Protein AF-A0AAV8ACI8-F1 (afdb_monomer_lite)

pLDDT: mean 72.43, std 15.95, range [38.59, 92.12]

Sequence (115 aa):
MKVNKLSFIKIILLLCSLLLLQTFVNCEEGCQSTGECIRCTEEEKDQEYCKETNYKQQYKCTDLGEPKTIYKSCTNKTQDIMSFLAFVIPMALISALSFYFIKKKNKDHQNVHKI

InterPro domains:
  IPR008657 Jumping translocation breakpoint [PF05439] (30-110)

Radius of gyration: 25.43 Å; chains: 1; bounding box: 65×24×73 Å

Secondary structure (DSSP, 8-state):
----HHHHHHHHHHHHHHHHHTT-----TTEEE-S--EEPPGGGTTSHHHHTTSEEEEEEEEETTEEEEEEEE-------HHHHHHHHHHHHHHHHHHHHHHHHHHHHHHHHTT-

Structure (mmCIF, N/CA/C/O backbone):
data_AF-A0AAV8ACI8-F1
#
_entry.id   AF-A0AAV8ACI8-F1
#
loop_
_atom_site.group_PDB
_atom_site.id
_atom_site.type_symbol
_atom_site.label_atom_id
_atom_site.label_alt_id
_atom_site.label_comp_id
_atom_site.label_asym_id
_atom_site.label_entity_id
_atom_site.label_seq_id
_atom_site.pdbx_PDB_ins_code
_atom_site.Cartn_x
_atom_site.Cartn_y
_atom_site.Cartn_z
_atom_site.occupancy
_atom_site.B_iso_or_equiv
_atom_site.auth_seq_id
_atom_site.auth_comp_id
_atom_site.auth_asym_id
_atom_site.auth_atom_id
_atom_site.pdbx_PDB_model_num
ATOM 1 N N . MET A 1 1 ? -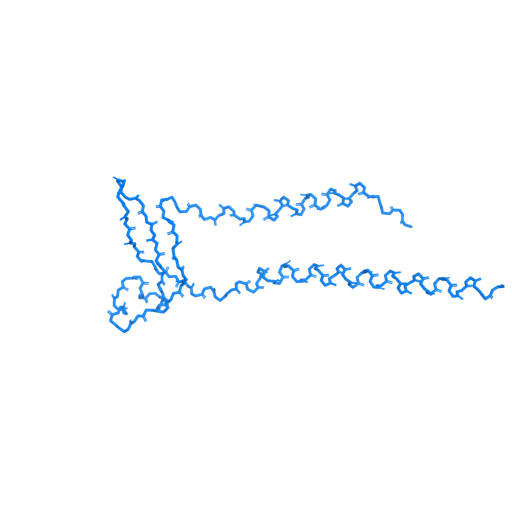19.230 1.241 42.063 1.00 41.97 1 MET A N 1
ATOM 2 C CA . MET A 1 1 ? -18.186 0.574 41.250 1.00 41.97 1 MET A CA 1
ATOM 3 C C . MET A 1 1 ? -16.981 1.504 41.130 1.00 41.97 1 MET A C 1
ATOM 5 O O . MET A 1 1 ? -17.024 2.452 40.357 1.00 41.97 1 MET A O 1
ATOM 9 N N . LYS A 1 2 ? -15.945 1.305 41.958 1.00 43.03 2 LYS A N 1
ATOM 10 C CA . LYS A 1 2 ? -14.669 2.036 41.867 1.00 43.03 2 LYS A CA 1
ATOM 11 C C . LYS A 1 2 ? -13.858 1.406 40.736 1.00 43.03 2 LYS A C 1
ATOM 13 O O . LYS A 1 2 ? -13.175 0.412 40.940 1.00 43.03 2 LYS A O 1
ATOM 18 N N . VAL A 1 3 ? -13.989 1.947 39.529 1.00 47.34 3 VAL A N 1
ATOM 19 C CA . VAL A 1 3 ? -13.075 1.611 38.435 1.00 47.34 3 VAL A CA 1
ATOM 20 C C . VAL A 1 3 ? -11.729 2.231 38.805 1.00 47.34 3 VAL A C 1
ATOM 22 O O . VAL A 1 3 ? -11.582 3.453 38.808 1.00 47.34 3 VAL A O 1
ATOM 25 N N . ASN A 1 4 ? -10.777 1.398 39.230 1.00 49.88 4 ASN A N 1
ATOM 26 C CA . ASN A 1 4 ? -9.442 1.843 39.616 1.00 49.88 4 ASN A CA 1
ATOM 27 C C . ASN A 1 4 ? -8.783 2.531 38.413 1.00 49.88 4 ASN A C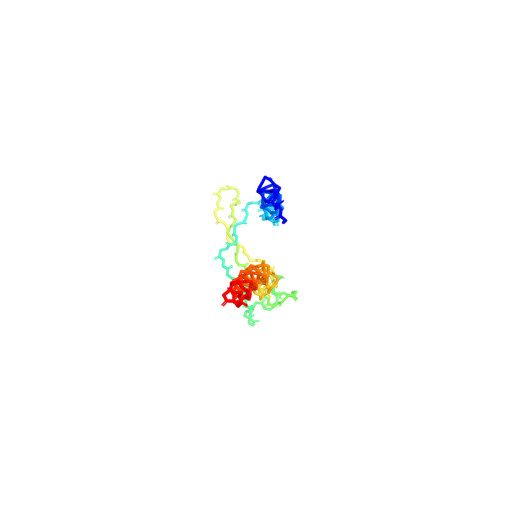 1
ATOM 29 O O . ASN A 1 4 ? -8.394 1.868 37.454 1.00 49.88 4 ASN A O 1
ATOM 33 N N . LYS A 1 5 ? -8.639 3.863 38.476 1.00 54.38 5 LYS A N 1
ATOM 34 C CA . LYS A 1 5 ? -7.999 4.706 37.444 1.00 54.38 5 LYS A CA 1
ATOM 35 C C . LYS A 1 5 ? -6.631 4.167 37.002 1.00 54.38 5 LYS A C 1
ATOM 37 O O . LYS A 1 5 ? -6.260 4.294 35.841 1.00 54.38 5 LYS A O 1
ATOM 42 N N . LEU A 1 6 ? -5.927 3.496 37.915 1.00 48.56 6 LEU A N 1
ATOM 43 C CA . LEU A 1 6 ? -4.628 2.869 37.680 1.00 48.56 6 LEU A CA 1
ATOM 44 C C . LEU A 1 6 ? -4.680 1.689 36.690 1.00 48.56 6 LEU A C 1
ATOM 46 O O . LEU A 1 6 ? -3.703 1.418 36.002 1.00 48.56 6 LEU A O 1
ATOM 50 N N . SER A 1 7 ? -5.818 0.995 36.599 1.00 58.62 7 SER A N 1
ATOM 51 C CA . SER A 1 7 ? -6.019 -0.118 35.664 1.00 58.62 7 SER A CA 1
ATOM 52 C C . SER A 1 7 ? -6.323 0.386 34.250 1.00 58.62 7 SER A C 1
ATOM 54 O O . SER A 1 7 ? -5.795 -0.157 33.285 1.00 58.62 7 SER A O 1
ATOM 56 N N . PHE A 1 8 ? -7.071 1.485 34.125 1.00 59.69 8 PHE A N 1
ATOM 57 C CA . PHE A 1 8 ? -7.396 2.089 32.828 1.00 59.69 8 PHE A CA 1
ATOM 58 C C . PHE A 1 8 ? -6.165 2.655 32.114 1.00 59.69 8 PHE A C 1
ATOM 60 O O . PHE A 1 8 ? -5.995 2.435 30.919 1.00 59.69 8 PHE A O 1
ATOM 67 N N . ILE A 1 9 ? -5.269 3.320 32.851 1.00 71.06 9 ILE A N 1
ATOM 68 C CA . ILE A 1 9 ? -4.019 3.862 32.293 1.00 71.06 9 ILE A CA 1
ATOM 69 C C . ILE A 1 9 ? -3.133 2.735 31.746 1.00 71.06 9 ILE A C 1
ATOM 71 O O . ILE A 1 9 ? -2.579 2.863 30.657 1.00 71.06 9 ILE A O 1
ATOM 75 N N . LYS A 1 10 ? -3.050 1.601 32.456 1.00 73.19 10 LYS A N 1
ATOM 76 C CA . LYS A 1 10 ? -2.299 0.427 31.993 1.00 73.19 10 LYS A CA 1
ATOM 77 C C . LYS A 1 10 ? -2.890 -0.167 30.718 1.00 73.19 10 LYS A C 1
ATOM 79 O O . LYS A 1 10 ? -2.130 -0.490 29.820 1.00 73.19 10 LYS A O 1
ATOM 84 N N . ILE A 1 11 ? -4.217 -0.259 30.616 1.00 73.75 11 ILE A N 1
ATOM 85 C CA . ILE A 1 11 ? -4.901 -0.773 29.418 1.00 73.75 11 ILE A CA 1
ATOM 86 C C . ILE A 1 11 ? -4.664 0.148 28.214 1.00 73.75 11 ILE A C 1
ATOM 88 O O . ILE A 1 11 ? -4.369 -0.339 27.128 1.00 73.75 11 ILE A O 1
ATOM 92 N N . ILE A 1 12 ? -4.718 1.470 28.408 1.00 74.00 12 ILE A N 1
ATOM 93 C CA . ILE A 1 12 ? -4.444 2.452 27.348 1.00 74.00 12 ILE A CA 1
ATOM 94 C C . ILE A 1 12 ? -2.986 2.356 26.880 1.00 74.00 12 ILE A C 1
ATOM 96 O O . ILE A 1 12 ? -2.738 2.337 25.679 1.00 74.00 12 ILE A O 1
ATOM 100 N N . LEU A 1 13 ? -2.026 2.232 27.801 1.00 69.12 13 LEU A N 1
ATOM 101 C CA . LEU A 1 13 ? -0.608 2.051 27.463 1.00 69.12 13 LEU A CA 1
ATOM 102 C C . LEU A 1 13 ? -0.345 0.727 26.726 1.00 69.12 13 LEU A C 1
ATOM 104 O O . LEU A 1 13 ? 0.480 0.692 25.814 1.00 69.12 13 LEU A O 1
ATOM 108 N N . LEU A 1 14 ? -1.069 -0.340 27.074 1.00 70.31 14 LEU A N 1
ATOM 109 C CA . LEU A 1 14 ? -0.976 -1.647 26.413 1.00 70.31 14 LEU A CA 1
ATOM 110 C C . LEU A 1 14 ? -1.575 -1.613 24.999 1.00 70.31 14 LEU A C 1
ATOM 112 O O . LEU A 1 14 ? -0.986 -2.136 24.061 1.00 70.31 14 LEU A O 1
ATOM 116 N N . LEU A 1 15 ? -2.706 -0.927 24.818 1.00 66.69 15 LEU A N 1
ATOM 117 C CA . LEU A 1 15 ? -3.311 -0.708 23.500 1.00 66.69 15 LEU A CA 1
ATOM 118 C C . LEU A 1 15 ? -2.439 0.192 22.615 1.00 66.69 15 LEU A C 1
ATOM 120 O O . LEU A 1 15 ? -2.290 -0.078 21.427 1.00 66.69 15 LEU A O 1
ATOM 124 N N . CYS A 1 16 ? -1.819 1.223 23.195 1.00 62.53 16 CYS A N 1
ATOM 125 C CA . CYS A 1 16 ? -0.928 2.133 22.477 1.00 62.53 16 CYS A CA 1
ATOM 126 C C . CYS A 1 16 ? 0.351 1.421 22.008 1.00 62.53 16 CYS A C 1
ATOM 128 O O . CYS A 1 16 ? 0.788 1.604 20.877 1.00 62.53 16 CYS A O 1
ATOM 130 N N . SER A 1 17 ? 0.916 0.542 22.840 1.00 59.91 17 SER A N 1
ATOM 131 C CA . SER A 1 17 ? 2.083 -0.265 22.461 1.00 59.91 17 SER A CA 1
ATOM 132 C C . SER A 1 17 ? 1.760 -1.342 21.417 1.00 59.91 17 SER A C 1
ATOM 134 O O . SER A 1 17 ? 2.584 -1.577 20.537 1.00 59.91 17 SER A O 1
ATOM 136 N N . LEU A 1 18 ? 0.556 -1.933 21.430 1.00 60.12 18 LEU A N 1
ATOM 137 C CA . LEU A 1 18 ? 0.109 -2.824 20.349 1.00 60.12 18 LEU A CA 1
ATOM 138 C C . LEU A 1 18 ? -0.112 -2.090 19.016 1.00 60.12 18 LEU A C 1
ATOM 140 O O . LEU A 1 18 ? 0.240 -2.627 17.968 1.00 60.12 18 LEU A O 1
ATOM 144 N N . LEU A 1 19 ? -0.662 -0.871 19.046 1.00 59.19 19 LEU A N 1
ATOM 145 C CA . LEU A 1 19 ? -0.864 -0.043 17.848 1.00 59.19 19 LEU A CA 1
ATOM 146 C C . LEU A 1 19 ? 0.466 0.387 17.211 1.00 59.19 19 LEU A C 1
ATOM 148 O O . LEU A 1 19 ? 0.585 0.395 15.989 1.00 59.19 19 LEU A O 1
ATOM 152 N N . LEU A 1 20 ? 1.482 0.682 18.027 1.00 55.66 20 LEU A N 1
ATOM 153 C CA . LEU A 1 20 ? 2.823 1.043 17.552 1.00 55.66 20 LEU A CA 1
ATOM 154 C C . LEU A 1 20 ? 3.587 -0.134 16.925 1.00 55.66 20 LEU A C 1
ATOM 156 O O . LEU A 1 20 ? 4.506 0.092 16.144 1.00 55.66 20 LEU A O 1
ATOM 160 N N . LEU A 1 21 ? 3.228 -1.385 17.236 1.00 51.66 21 LEU A N 1
ATOM 161 C CA . LEU A 1 21 ? 3.915 -2.557 16.681 1.00 51.66 21 LEU A CA 1
ATOM 162 C C . LEU A 1 21 ? 3.550 -2.816 15.208 1.00 51.66 21 LEU A C 1
ATOM 164 O O . LEU A 1 21 ? 4.343 -3.393 14.468 1.00 51.66 21 LEU A O 1
ATOM 168 N N . GLN A 1 22 ? 2.365 -2.384 14.766 1.00 52.69 22 GLN A N 1
ATOM 169 C CA . GLN A 1 22 ? 1.849 -2.670 13.421 1.00 52.69 22 GLN A CA 1
ATOM 170 C C . GLN A 1 22 ? 2.421 -1.745 12.334 1.00 52.69 22 GLN A C 1
ATOM 172 O O . GLN A 1 22 ? 2.290 -2.044 11.150 1.00 52.69 22 GLN A O 1
ATOM 177 N N . THR A 1 23 ? 3.085 -0.647 12.708 1.00 49.88 23 THR A N 1
ATOM 178 C CA . THR A 1 23 ? 3.617 0.342 11.755 1.00 49.88 23 THR A CA 1
ATOM 179 C C . THR A 1 23 ? 5.031 0.047 11.244 1.00 49.88 23 THR A C 1
ATOM 181 O O . THR A 1 23 ? 5.522 0.797 10.408 1.00 49.88 23 THR A O 1
ATOM 184 N N . PHE A 1 24 ? 5.699 -1.019 11.705 1.00 41.28 24 PHE A N 1
ATOM 185 C CA . PHE A 1 24 ? 7.116 -1.273 11.382 1.00 41.28 24 PHE A CA 1
ATOM 186 C C . PHE A 1 24 ? 7.384 -2.358 10.331 1.00 41.28 24 PHE A C 1
ATOM 188 O O . PHE A 1 24 ? 8.540 -2.592 9.989 1.00 41.28 24 PHE A O 1
ATOM 195 N N . VAL A 1 25 ? 6.362 -3.002 9.764 1.00 46.16 25 VAL A N 1
ATOM 196 C CA . VAL A 1 25 ? 6.579 -4.014 8.717 1.00 46.16 25 VAL A CA 1
ATOM 197 C C . VAL A 1 25 ? 6.355 -3.390 7.347 1.00 46.16 25 VAL A C 1
ATOM 199 O O . VAL A 1 25 ? 5.264 -3.486 6.800 1.00 46.16 25 VAL A O 1
ATOM 202 N N . ASN A 1 26 ? 7.376 -2.685 6.854 1.00 45.12 26 ASN A N 1
ATOM 203 C CA . ASN A 1 26 ? 7.781 -2.601 5.440 1.00 45.12 26 ASN A CA 1
ATOM 204 C C . ASN A 1 26 ? 9.078 -1.777 5.352 1.00 45.12 26 ASN A C 1
ATOM 206 O O . ASN A 1 26 ? 9.119 -0.698 4.766 1.00 45.12 26 ASN A O 1
ATOM 210 N N . CYS A 1 27 ? 10.148 -2.278 5.972 1.00 38.59 27 CYS A N 1
ATOM 211 C CA . CYS A 1 27 ? 11.498 -1.850 5.621 1.00 38.59 27 CYS A CA 1
ATOM 212 C C . CYS A 1 27 ? 11.920 -2.619 4.364 1.00 38.59 27 CYS A C 1
ATOM 214 O O . CYS A 1 27 ? 12.596 -3.638 4.457 1.00 38.59 27 CYS A O 1
ATOM 216 N N . GLU A 1 28 ? 11.485 -2.156 3.191 1.00 49.50 28 GLU A N 1
ATOM 217 C CA . GLU A 1 28 ? 12.223 -2.448 1.961 1.00 49.50 28 GLU A CA 1
ATOM 218 C C . GLU A 1 28 ? 13.441 -1.520 1.958 1.00 49.50 28 GLU A C 1
ATOM 220 O O . GLU A 1 28 ? 13.334 -0.305 1.781 1.00 49.50 28 GLU A O 1
ATOM 225 N N . GLU A 1 29 ? 14.597 -2.097 2.268 1.00 52.56 29 GLU A N 1
ATOM 226 C CA . GLU A 1 29 ? 15.882 -1.413 2.312 1.00 52.56 29 GLU A CA 1
ATOM 227 C C . GLU A 1 29 ? 16.141 -0.678 0.981 1.00 52.56 29 GLU A C 1
ATOM 229 O O . GLU A 1 29 ? 16.264 -1.285 -0.079 1.00 52.56 29 GLU A O 1
ATOM 234 N N . GLY A 1 30 ? 16.197 0.658 1.035 1.00 61.25 30 GLY A N 1
ATOM 235 C CA . GLY A 1 30 ? 16.770 1.500 -0.023 1.00 61.25 30 GLY A CA 1
ATOM 236 C C . GLY A 1 30 ? 15.816 2.135 -1.042 1.00 61.25 30 GLY A C 1
ATOM 237 O O . GLY A 1 30 ? 16.286 2.938 -1.847 1.00 61.25 30 GLY A O 1
ATOM 238 N N . CYS A 1 31 ? 14.508 1.854 -1.010 1.00 72.19 31 CYS A N 1
ATOM 239 C CA . CYS A 1 31 ? 13.545 2.399 -1.976 1.00 72.19 31 CYS A CA 1
ATOM 240 C C . CYS A 1 31 ? 12.346 3.066 -1.292 1.00 72.19 31 CYS A C 1
ATOM 242 O O . CYS A 1 31 ? 11.544 2.409 -0.635 1.00 72.19 31 CYS A O 1
ATOM 244 N N . GLN A 1 32 ? 12.171 4.373 -1.496 1.00 81.25 32 GLN A N 1
ATOM 245 C CA . GLN A 1 32 ? 11.013 5.115 -1.002 1.00 81.25 32 GLN A CA 1
ATOM 246 C C . GLN A 1 32 ? 9.944 5.223 -2.091 1.00 81.25 32 GLN A C 1
ATOM 248 O O . GLN A 1 32 ? 10.225 5.672 -3.202 1.00 81.25 32 GLN A O 1
ATOM 253 N N . SER A 1 33 ? 8.702 4.854 -1.776 1.00 81.19 33 SER A N 1
ATOM 254 C CA . SER A 1 33 ? 7.572 5.127 -2.670 1.00 81.19 33 SER A CA 1
ATOM 255 C C . SER A 1 33 ? 7.335 6.636 -2.785 1.00 81.19 33 SER A C 1
ATOM 257 O O . SER A 1 33 ? 7.313 7.344 -1.777 1.00 81.19 33 SER A O 1
ATOM 259 N N . THR A 1 34 ? 7.156 7.135 -4.009 1.00 81.06 34 THR A N 1
ATOM 260 C CA . THR A 1 34 ? 6.993 8.573 -4.286 1.00 81.06 34 THR A CA 1
ATOM 261 C C . THR A 1 34 ? 5.675 8.938 -4.951 1.00 81.06 34 THR A C 1
ATOM 263 O O . THR A 1 34 ? 5.561 10.025 -5.513 1.00 81.06 34 THR A O 1
ATOM 266 N N . GLY A 1 35 ? 4.674 8.061 -4.893 1.00 76.75 35 GLY A N 1
ATOM 267 C CA . GLY A 1 35 ? 3.368 8.335 -5.484 1.00 76.75 35 GLY A CA 1
ATOM 268 C C . GLY A 1 35 ? 2.306 7.306 -5.129 1.00 76.75 35 GLY A C 1
ATOM 269 O O . GLY A 1 35 ? 2.564 6.330 -4.423 1.00 76.75 35 GLY A O 1
ATOM 270 N N . GLU A 1 36 ? 1.100 7.540 -5.632 1.00 82.12 36 GLU A N 1
ATOM 271 C CA . GLU A 1 36 ? -0.021 6.612 -5.507 1.00 82.12 36 GLU A CA 1
ATOM 272 C C . GLU A 1 36 ? 0.107 5.440 -6.489 1.00 82.12 36 GLU A C 1
ATOM 274 O O . GLU A 1 36 ? 0.845 5.492 -7.475 1.00 82.12 36 GLU A O 1
ATOM 279 N N . CYS A 1 37 ? -0.617 4.362 -6.196 1.00 87.19 37 CYS A N 1
ATOM 280 C CA . CYS A 1 37 ? -0.737 3.217 -7.085 1.00 87.19 37 CYS A CA 1
ATOM 281 C C . CYS A 1 37 ? -1.684 3.580 -8.240 1.00 87.19 37 CYS A C 1
ATOM 283 O O . CYS A 1 37 ? -2.900 3.647 -8.056 1.00 87.19 37 CYS A O 1
ATOM 285 N N . ILE A 1 38 ? -1.128 3.854 -9.420 1.00 89.62 38 ILE A N 1
ATOM 286 C CA . ILE A 1 38 ? -1.874 4.318 -10.596 1.00 89.62 38 ILE A CA 1
ATOM 287 C C . ILE A 1 38 ? -2.064 3.194 -11.607 1.00 89.62 38 ILE A C 1
ATOM 289 O O . ILE A 1 38 ? -1.281 2.250 -11.668 1.00 89.62 38 ILE A O 1
ATOM 293 N N . ARG A 1 39 ? -3.116 3.288 -12.422 1.00 91.00 39 ARG A N 1
ATOM 294 C CA . ARG A 1 39 ? -3.365 2.314 -13.488 1.00 91.00 39 ARG A CA 1
ATOM 295 C C . ARG A 1 39 ? -2.312 2.458 -14.588 1.00 91.00 39 ARG A C 1
ATOM 297 O O . ARG A 1 39 ? -1.949 3.574 -14.953 1.00 91.00 39 ARG A O 1
ATOM 304 N N . CYS A 1 40 ? -1.857 1.334 -15.121 1.00 91.06 40 CYS A N 1
ATOM 305 C CA . CYS A 1 40 ? -0.966 1.310 -16.274 1.00 91.06 40 CYS A CA 1
ATOM 306 C C . CYS A 1 40 ? -1.660 1.834 -17.536 1.00 91.06 40 CYS A C 1
ATOM 308 O O . CYS A 1 40 ? -2.868 1.638 -17.708 1.00 91.06 40 CYS A O 1
ATOM 310 N N . THR A 1 41 ? -0.905 2.490 -18.420 1.00 92.12 41 THR A N 1
ATOM 311 C CA . THR A 1 41 ? -1.407 2.874 -19.747 1.00 92.12 41 THR A CA 1
ATOM 312 C C . THR A 1 41 ? -1.458 1.659 -20.681 1.00 92.12 41 THR A C 1
ATOM 314 O O . THR A 1 41 ? -0.889 0.609 -20.386 1.00 92.12 41 THR A O 1
ATOM 317 N N . GLU A 1 42 ? -2.147 1.777 -21.822 1.00 91.19 42 GLU A N 1
ATOM 318 C CA . GLU A 1 42 ? -2.219 0.692 -22.819 1.00 91.19 42 GLU A CA 1
ATOM 319 C C . GLU A 1 42 ? -0.832 0.303 -23.357 1.00 91.19 42 GLU A C 1
ATOM 321 O O . GLU A 1 42 ? -0.569 -0.874 -23.577 1.00 91.19 42 GLU A O 1
ATOM 326 N N . GLU A 1 43 ? 0.077 1.272 -23.478 1.00 90.56 43 GLU A N 1
ATOM 327 C CA . GLU A 1 43 ? 1.465 1.064 -23.919 1.00 90.56 43 GLU A CA 1
ATOM 328 C C . GLU A 1 43 ? 2.318 0.318 -22.878 1.00 90.56 43 GLU A C 1
ATOM 330 O O . GLU A 1 43 ? 3.351 -0.263 -23.202 1.00 90.56 43 GLU A O 1
ATOM 335 N N . GLU A 1 44 ? 1.890 0.320 -21.614 1.00 88.50 44 GLU A N 1
ATOM 336 C CA . GLU A 1 44 ? 2.620 -0.270 -20.493 1.00 88.50 44 GLU A CA 1
ATOM 337 C C . GLU A 1 44 ? 2.071 -1.633 -20.069 1.00 88.50 44 GLU A C 1
ATOM 339 O O . GLU A 1 44 ? 2.647 -2.270 -19.191 1.00 88.50 44 GLU A O 1
ATOM 344 N N . LYS A 1 45 ? 0.984 -2.118 -20.681 1.00 85.81 45 LYS A N 1
ATOM 345 C CA . LYS A 1 45 ? 0.376 -3.412 -20.324 1.00 85.81 45 LYS A CA 1
ATOM 346 C C . LYS A 1 45 ? 1.346 -4.587 -20.414 1.00 85.81 45 LYS A C 1
ATOM 348 O O . LYS A 1 45 ? 1.267 -5.505 -19.600 1.00 85.81 45 LYS A O 1
ATOM 353 N N . ASP A 1 46 ? 2.278 -4.535 -21.360 1.00 90.69 46 ASP A N 1
ATOM 354 C CA . ASP A 1 46 ? 3.274 -5.588 -21.567 1.00 90.69 46 ASP A CA 1
ATOM 355 C C . ASP A 1 46 ? 4.494 -5.469 -20.640 1.00 90.69 46 ASP A C 1
ATOM 357 O O . ASP A 1 46 ? 5.377 -6.332 -20.656 1.00 90.69 46 ASP A O 1
ATOM 361 N N . GLN A 1 47 ? 4.554 -4.425 -19.810 1.00 89.25 47 GLN A N 1
ATOM 362 C CA . GLN A 1 47 ? 5.639 -4.209 -18.861 1.00 89.25 47 GLN A CA 1
ATOM 363 C C . GLN A 1 47 ? 5.470 -5.098 -17.629 1.00 89.25 47 GLN A C 1
ATOM 365 O O . GLN A 1 47 ? 4.364 -5.307 -17.131 1.00 89.25 47 GLN A O 1
ATOM 370 N N . GLU A 1 48 ? 6.582 -5.610 -17.100 1.00 87.75 48 GLU A N 1
ATOM 371 C CA . GLU A 1 48 ? 6.584 -6.567 -15.984 1.00 87.75 48 GLU A CA 1
ATOM 372 C C . GLU A 1 48 ? 5.847 -6.033 -14.745 1.00 87.75 48 GLU A C 1
ATOM 374 O O . GLU A 1 48 ? 5.058 -6.749 -14.135 1.00 87.75 48 GLU A O 1
ATOM 379 N N . TYR A 1 49 ? 5.998 -4.740 -14.447 1.00 86.31 49 TYR A N 1
ATOM 380 C CA . TYR A 1 49 ? 5.322 -4.070 -13.334 1.00 86.31 49 TYR A CA 1
ATOM 381 C C . TYR A 1 49 ? 3.808 -3.865 -13.535 1.00 86.31 49 TYR A C 1
ATOM 383 O O . TYR A 1 49 ? 3.140 -3.431 -12.604 1.00 86.31 49 TYR A O 1
ATOM 391 N N . CYS A 1 50 ? 3.259 -4.155 -14.717 1.00 88.56 50 CYS A N 1
ATOM 392 C CA . CYS A 1 50 ? 1.836 -4.006 -15.036 1.00 88.56 50 CYS A CA 1
ATOM 393 C C . CYS A 1 50 ? 1.117 -5.332 -15.299 1.00 88.56 50 CYS A C 1
ATOM 395 O O . CYS A 1 50 ? -0.109 -5.375 -15.189 1.00 88.56 50 CYS A O 1
ATOM 397 N N . LYS A 1 51 ? 1.844 -6.409 -15.618 1.00 87.06 51 LYS A N 1
ATOM 398 C CA . LYS A 1 51 ? 1.256 -7.699 -16.023 1.00 87.06 51 LYS A CA 1
ATOM 399 C C . LYS A 1 51 ? 0.347 -8.325 -14.972 1.00 87.06 51 LYS A C 1
ATOM 401 O O . LYS A 1 51 ? -0.661 -8.929 -15.324 1.00 87.06 51 LYS A O 1
ATOM 406 N N . GLU A 1 52 ? 0.703 -8.203 -13.697 1.00 82.44 52 GLU A N 1
ATOM 407 C CA . GLU A 1 52 ? -0.015 -8.894 -12.623 1.00 82.44 52 GLU A CA 1
ATOM 408 C C . GLU A 1 52 ? -1.301 -8.176 -12.212 1.00 82.44 52 GLU A C 1
ATOM 410 O O . GLU A 1 52 ? -2.356 -8.799 -12.105 1.00 82.44 52 GLU A O 1
ATOM 415 N N . THR A 1 53 ? -1.232 -6.865 -11.975 1.00 84.75 53 THR A N 1
ATOM 416 C CA . THR A 1 53 ? -2.343 -6.112 -11.373 1.00 84.75 53 THR A CA 1
ATOM 417 C C . THR A 1 53 ? -2.944 -5.059 -12.299 1.00 84.75 53 THR A C 1
ATOM 419 O O . THR A 1 53 ? -4.028 -4.566 -12.005 1.0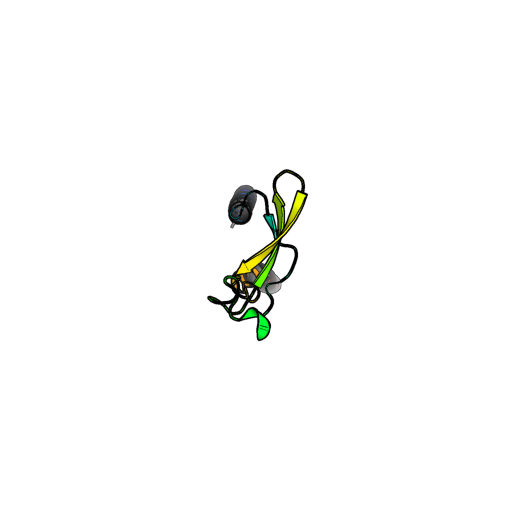0 84.75 53 THR A O 1
ATOM 422 N N . ASN A 1 54 ? -2.301 -4.717 -13.423 1.00 88.44 54 ASN A N 1
ATOM 423 C CA . ASN A 1 54 ? -2.574 -3.515 -14.230 1.00 88.44 54 ASN A CA 1
ATOM 424 C C . ASN A 1 54 ? -2.391 -2.183 -13.474 1.00 88.44 54 ASN A C 1
ATOM 426 O O . ASN A 1 54 ? -2.872 -1.140 -13.932 1.00 88.44 54 ASN A O 1
ATOM 430 N N . TYR A 1 55 ? -1.693 -2.196 -12.337 1.00 88.69 55 TYR A N 1
ATOM 431 C CA . TYR A 1 55 ? -1.366 -0.998 -11.572 1.00 88.69 55 TYR A CA 1
ATOM 432 C C . TYR A 1 55 ? 0.122 -0.947 -11.236 1.00 88.69 55 TYR A C 1
ATOM 434 O O . TYR A 1 55 ? 0.741 -1.955 -10.903 1.00 88.69 55 TYR A O 1
ATOM 442 N N . LYS A 1 56 ? 0.674 0.264 -11.268 1.00 90.50 56 LYS A N 1
ATOM 443 C CA . LYS A 1 56 ? 2.081 0.549 -11.005 1.00 90.50 56 LYS A CA 1
ATOM 444 C C . LYS A 1 56 ? 2.236 1.643 -9.956 1.00 90.50 56 LYS A C 1
ATOM 446 O O . LYS A 1 56 ? 1.430 2.571 -9.874 1.00 90.50 56 LYS A O 1
ATOM 451 N N . GLN A 1 57 ? 3.316 1.563 -9.190 1.00 89.94 57 GLN A N 1
ATOM 452 C CA . GLN A 1 57 ? 3.721 2.593 -8.242 1.00 89.94 57 GLN A CA 1
ATOM 453 C C . GLN A 1 57 ? 5.184 2.960 -8.467 1.00 89.94 57 GLN A C 1
ATOM 455 O O . GLN A 1 57 ? 6.023 2.105 -8.760 1.00 89.94 57 GLN A O 1
ATOM 460 N N . GLN A 1 58 ? 5.474 4.254 -8.359 1.00 89.69 58 GLN A N 1
ATOM 461 C CA . GLN A 1 58 ? 6.813 4.796 -8.541 1.00 89.69 58 GLN A CA 1
ATOM 462 C C . GLN A 1 58 ? 7.595 4.745 -7.228 1.00 89.69 58 GLN A C 1
ATOM 464 O O . GLN A 1 58 ? 7.113 5.205 -6.191 1.00 89.69 58 GLN A O 1
ATOM 469 N N . TYR A 1 59 ? 8.827 4.253 -7.302 1.00 87.69 59 TYR A N 1
ATOM 470 C CA . TYR A 1 59 ? 9.783 4.225 -6.204 1.00 87.69 59 TYR A CA 1
ATOM 471 C C . TYR A 1 59 ? 11.039 4.997 -6.595 1.00 87.69 59 TYR A C 1
ATOM 473 O O . TYR A 1 59 ? 11.550 4.857 -7.708 1.00 87.69 59 TYR A O 1
ATOM 481 N N . LYS A 1 60 ? 11.557 5.795 -5.663 1.00 87.69 60 LYS A N 1
ATOM 482 C CA . LYS A 1 60 ? 12.894 6.376 -5.741 1.00 87.69 60 LYS A CA 1
ATOM 483 C C . LYS A 1 60 ? 13.822 5.561 -4.864 1.00 87.69 60 LYS A C 1
ATOM 485 O O . LYS A 1 60 ? 13.632 5.484 -3.653 1.00 87.69 60 LYS A O 1
ATOM 490 N N . CYS A 1 61 ? 14.810 4.960 -5.497 1.00 85.31 61 CYS A N 1
ATOM 491 C CA . CYS A 1 61 ? 15.849 4.189 -4.848 1.00 85.31 61 CYS A CA 1
ATOM 492 C C . CYS A 1 61 ? 17.181 4.914 -4.969 1.00 85.31 61 CYS A C 1
ATOM 494 O O . CYS A 1 61 ? 17.392 5.673 -5.916 1.00 85.31 61 CYS A O 1
ATOM 496 N N . THR A 1 62 ? 18.086 4.644 -4.040 1.00 82.06 62 THR A N 1
ATOM 497 C CA . THR A 1 62 ? 19.483 5.063 -4.162 1.00 82.06 62 THR A CA 1
ATOM 498 C C . THR A 1 62 ? 20.310 3.826 -4.464 1.00 82.06 62 THR A C 1
ATOM 500 O O . THR A 1 62 ? 20.463 2.967 -3.601 1.00 82.06 62 THR A O 1
ATOM 503 N N . ASP A 1 63 ? 20.818 3.725 -5.688 1.00 77.06 63 ASP A N 1
ATOM 504 C CA . ASP A 1 63 ? 21.665 2.613 -6.124 1.00 77.06 63 ASP A CA 1
ATOM 505 C C . ASP A 1 63 ? 23.081 3.158 -6.324 1.00 77.06 63 ASP A C 1
ATOM 507 O O . ASP A 1 63 ? 23.278 4.103 -7.086 1.00 77.06 63 ASP A O 1
ATOM 511 N N . LEU A 1 64 ? 24.054 2.651 -5.561 1.00 75.75 64 LEU A N 1
ATOM 512 C CA . LEU A 1 64 ? 25.453 3.118 -5.581 1.00 75.75 64 LEU A CA 1
ATOM 513 C C . LEU A 1 64 ? 25.640 4.641 -5.373 1.00 75.75 64 LEU A C 1
ATOM 515 O O . LEU A 1 64 ? 26.622 5.224 -5.823 1.00 75.75 64 LEU A O 1
ATOM 519 N N . GLY A 1 65 ? 24.713 5.287 -4.658 1.00 75.62 65 GLY A N 1
ATOM 520 C CA . GLY A 1 65 ? 24.742 6.731 -4.393 1.00 75.62 65 GLY A CA 1
ATOM 521 C C . GLY A 1 65 ? 24.039 7.592 -5.447 1.00 75.62 65 GLY A C 1
ATOM 522 O O . GLY A 1 65 ? 23.909 8.797 -5.236 1.00 75.62 65 GLY A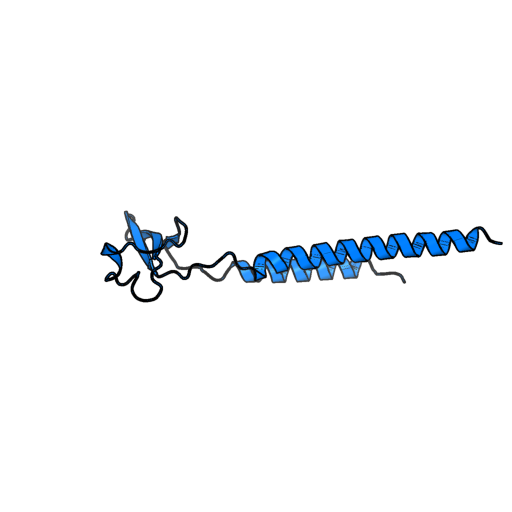 O 1
ATOM 523 N N . GLU A 1 66 ? 23.527 7.000 -6.529 1.00 80.06 66 GLU A N 1
ATOM 524 C CA . GLU A 1 66 ? 22.767 7.711 -7.558 1.00 80.06 66 GLU A CA 1
ATOM 525 C C . GLU A 1 66 ? 21.249 7.512 -7.388 1.00 80.06 66 GLU A C 1
ATOM 527 O O . GLU A 1 66 ? 20.783 6.398 -7.115 1.00 80.06 66 GLU A O 1
ATOM 532 N N . PRO A 1 67 ? 20.440 8.579 -7.544 1.00 83.12 67 PRO A N 1
ATOM 533 C CA . PRO A 1 67 ? 18.991 8.476 -7.469 1.00 83.12 67 PRO A CA 1
ATOM 534 C C . PRO A 1 67 ? 18.442 7.764 -8.710 1.00 83.12 67 PRO A C 1
ATOM 536 O O . PRO A 1 67 ? 18.525 8.265 -9.831 1.00 83.12 67 PRO A O 1
ATOM 539 N N . LYS A 1 68 ? 17.800 6.617 -8.499 1.00 86.50 68 LYS A N 1
ATOM 540 C CA . LYS A 1 68 ? 17.163 5.808 -9.537 1.00 86.50 68 LYS A CA 1
ATOM 541 C C . LYS A 1 68 ? 15.660 5.758 -9.317 1.00 86.50 68 LYS A C 1
ATOM 543 O O . LYS A 1 68 ? 15.182 5.487 -8.220 1.00 86.50 68 LYS A O 1
ATOM 548 N N . THR A 1 69 ? 14.899 6.001 -10.376 1.00 87.75 69 THR A N 1
ATOM 549 C CA . THR A 1 69 ? 13.447 5.800 -10.357 1.00 87.75 69 THR A CA 1
ATOM 550 C C . THR A 1 69 ? 13.127 4.423 -10.918 1.00 87.75 69 THR A C 1
ATOM 552 O O . THR A 1 69 ? 13.546 4.108 -12.029 1.00 87.75 69 THR A O 1
ATOM 555 N N . ILE A 1 70 ? 12.371 3.622 -10.171 1.00 89.12 70 ILE A N 1
ATOM 556 C CA . ILE A 1 70 ? 11.861 2.324 -10.622 1.00 89.12 70 ILE A CA 1
ATOM 557 C C . ILE A 1 70 ? 10.341 2.265 -10.465 1.00 89.12 70 ILE A C 1
ATOM 559 O O . ILE A 1 70 ? 9.763 2.956 -9.625 1.00 89.12 70 ILE A O 1
ATOM 563 N N . TYR A 1 71 ? 9.698 1.421 -11.265 1.00 87.75 71 TYR A N 1
ATOM 564 C CA . TYR A 1 71 ? 8.273 1.122 -11.153 1.00 87.75 71 TYR A CA 1
ATOM 565 C C . TYR A 1 71 ? 8.100 -0.314 -10.678 1.00 87.75 71 TYR A C 1
ATOM 567 O O . TYR A 1 71 ? 8.778 -1.214 -11.172 1.00 87.75 71 TYR A O 1
ATOM 575 N N . LYS A 1 72 ? 7.196 -0.526 -9.722 1.00 86.75 72 LYS A N 1
ATOM 576 C CA . LYS A 1 72 ? 6.812 -1.861 -9.252 1.00 86.75 72 LYS A CA 1
ATOM 577 C C . LYS A 1 72 ? 5.306 -2.049 -9.362 1.00 86.75 72 LYS A C 1
ATOM 579 O O . LYS A 1 72 ? 4.550 -1.076 -9.284 1.00 86.75 72 LYS A O 1
ATOM 584 N N . SER A 1 73 ? 4.904 -3.307 -9.531 1.00 86.69 73 SER A N 1
ATOM 585 C CA . SER A 1 73 ? 3.506 -3.725 -9.445 1.00 86.69 73 SER A CA 1
ATOM 586 C C . SER A 1 73 ? 2.966 -3.372 -8.068 1.00 86.69 73 SER A C 1
ATOM 588 O O . SER A 1 73 ? 3.614 -3.606 -7.046 1.00 86.69 73 SER A O 1
ATOM 590 N N . CYS A 1 74 ? 1.790 -2.767 -8.042 1.00 84.31 74 CYS A N 1
ATOM 591 C CA . CYS A 1 74 ? 1.083 -2.472 -6.811 1.00 84.31 74 CYS A CA 1
ATOM 592 C C . CYS A 1 74 ? -0.353 -2.958 -6.945 1.00 84.31 74 CYS A C 1
ATOM 594 O O . CYS A 1 74 ? -0.927 -2.993 -8.029 1.00 84.31 74 CYS A O 1
ATOM 596 N N . THR A 1 75 ? -0.965 -3.340 -5.837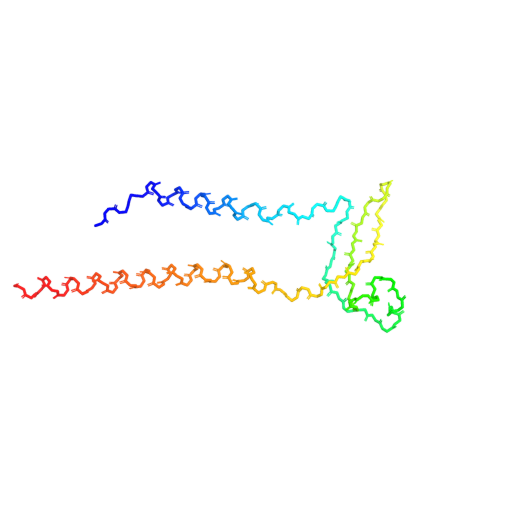 1.00 80.00 75 THR A N 1
ATOM 597 C CA . THR A 1 75 ? -2.421 -3.453 -5.776 1.00 80.00 75 THR A CA 1
ATOM 598 C C . THR A 1 75 ? -2.964 -2.082 -5.430 1.00 80.00 75 THR A C 1
ATOM 600 O O . THR A 1 75 ? -2.446 -1.462 -4.496 1.00 80.00 75 THR A O 1
ATOM 603 N N . ASN A 1 76 ? -4.004 -1.620 -6.130 1.00 68.00 76 ASN A N 1
ATOM 604 C CA . ASN A 1 76 ? -4.756 -0.444 -5.710 1.00 68.00 76 ASN A CA 1
ATOM 605 C C . ASN A 1 76 ? -5.342 -0.751 -4.330 1.00 68.00 76 ASN A C 1
ATOM 607 O O . ASN A 1 76 ? -6.402 -1.364 -4.208 1.00 68.00 76 ASN A O 1
ATOM 611 N N . LYS A 1 77 ? -4.589 -0.408 -3.281 1.00 61.44 77 LYS A N 1
ATOM 612 C CA . LYS A 1 77 ? -5.070 -0.398 -1.913 1.00 61.44 77 LYS A CA 1
ATOM 613 C C . LYS A 1 77 ? -6.064 0.746 -1.877 1.00 61.44 77 LYS A C 1
ATOM 615 O O . LYS A 1 77 ? -5.719 1.853 -1.479 1.00 61.44 77 LYS A O 1
ATOM 620 N N . THR A 1 78 ? -7.289 0.478 -2.331 1.00 54.59 78 THR A N 1
ATOM 621 C CA . THR A 1 78 ? -8.467 1.213 -1.894 1.00 54.59 78 THR A CA 1
ATOM 622 C C . THR A 1 78 ? -8.334 1.313 -0.393 1.00 54.59 78 THR A C 1
ATOM 624 O O . THR A 1 78 ? -8.424 0.297 0.295 1.00 54.59 78 THR A O 1
ATOM 627 N N . GLN A 1 79 ? -7.959 2.518 0.028 1.00 52.72 79 GLN A N 1
ATOM 628 C CA . GLN A 1 79 ? -7.804 3.017 1.380 1.00 52.72 79 GLN A CA 1
ATOM 629 C C . GLN A 1 79 ? -8.348 2.018 2.392 1.00 52.72 79 GLN A C 1
ATOM 631 O O . GLN A 1 79 ? -9.559 1.833 2.486 1.00 52.72 79 GLN A O 1
ATOM 636 N N . ASP A 1 80 ? -7.422 1.318 3.041 1.00 57.84 80 ASP A N 1
ATOM 637 C CA . ASP A 1 80 ? -7.649 0.189 3.930 1.00 57.84 80 ASP A CA 1
ATOM 638 C C . ASP A 1 80 ? -8.839 0.488 4.859 1.00 57.84 80 ASP A C 1
ATOM 640 O O . ASP A 1 80 ? -8.718 1.200 5.861 1.00 57.84 80 ASP A O 1
ATOM 644 N N . ILE A 1 81 ? -10.034 0.013 4.479 1.00 61.75 81 ILE A N 1
ATOM 645 C CA . ILE A 1 81 ? -11.290 0.275 5.203 1.00 61.75 81 ILE A CA 1
ATOM 646 C C . ILE A 1 81 ? -11.115 -0.174 6.656 1.00 61.75 81 ILE A C 1
ATOM 648 O O . ILE A 1 81 ? -11.679 0.408 7.579 1.00 61.75 81 ILE A O 1
ATOM 652 N N . MET A 1 82 ? -10.259 -1.174 6.857 1.00 60.69 82 MET A N 1
ATOM 653 C CA . MET A 1 82 ? -9.874 -1.705 8.145 1.00 60.69 82 MET A CA 1
ATOM 654 C C . MET A 1 82 ? -9.133 -0.675 9.008 1.00 60.69 82 MET A C 1
ATOM 656 O O . MET A 1 82 ? -9.449 -0.559 10.190 1.00 60.69 82 MET A O 1
ATOM 660 N N . SER A 1 83 ? -8.239 0.141 8.438 1.00 63.72 83 SER A N 1
ATOM 661 C CA . SER A 1 83 ? -7.608 1.253 9.161 1.00 63.72 83 SER A CA 1
ATOM 662 C C . SER A 1 83 ? -8.622 2.333 9.535 1.00 63.72 83 SER A C 1
ATOM 664 O O . SER A 1 83 ? -8.625 2.790 10.673 1.00 63.72 83 SER A O 1
ATOM 666 N N . PHE A 1 84 ? -9.532 2.710 8.632 1.00 66.94 84 PHE A N 1
ATOM 667 C CA . PHE A 1 84 ? -10.568 3.705 8.941 1.00 66.94 84 PHE A CA 1
ATOM 668 C C . PHE A 1 84 ? -11.529 3.212 10.039 1.00 66.94 84 PHE A C 1
ATOM 670 O O . PHE A 1 84 ? -11.801 3.921 11.011 1.00 66.94 84 PHE A O 1
ATOM 677 N N . LEU A 1 85 ? -11.988 1.961 9.941 1.00 70.25 85 LEU A N 1
ATOM 678 C CA . LEU A 1 85 ? -12.845 1.324 10.942 1.00 70.25 85 LEU A CA 1
ATOM 679 C C . LEU A 1 85 ? -12.148 1.180 12.301 1.00 70.25 85 LEU A C 1
ATOM 681 O O . LEU A 1 85 ? -12.798 1.378 13.330 1.00 70.25 85 LEU A O 1
ATOM 685 N N . ALA A 1 86 ? -10.839 0.910 12.319 1.00 74.38 86 ALA A N 1
ATOM 686 C CA . ALA A 1 86 ? -10.058 0.822 13.551 1.00 74.38 86 ALA A CA 1
ATOM 687 C C . ALA A 1 86 ? -10.063 2.131 14.360 1.00 74.38 86 ALA A C 1
ATOM 689 O O . ALA A 1 86 ? -9.967 2.076 15.584 1.00 74.38 86 ALA A O 1
ATOM 690 N N . PHE A 1 87 ? -10.241 3.293 13.720 1.00 75.44 87 PHE A N 1
ATOM 691 C CA . PHE A 1 87 ? -10.385 4.579 14.415 1.00 75.44 87 PHE A CA 1
ATOM 692 C C . PHE A 1 87 ? -11.843 4.946 14.719 1.00 75.44 87 PHE A C 1
ATOM 694 O O . PHE A 1 87 ? -12.138 5.471 15.796 1.00 75.44 87 PHE A O 1
ATOM 701 N N . VAL A 1 88 ? -12.776 4.662 13.806 1.00 81.50 88 VAL A N 1
ATOM 702 C CA . VAL A 1 88 ? -14.184 5.075 13.951 1.00 81.50 88 VAL A CA 1
ATOM 703 C C . VAL A 1 88 ? -14.923 4.265 15.020 1.00 81.50 88 VAL A C 1
ATOM 705 O O . VAL A 1 88 ? -15.659 4.836 15.828 1.00 81.50 88 VAL A O 1
ATOM 708 N N . ILE A 1 89 ? -14.707 2.948 15.072 1.00 85.38 89 ILE A N 1
ATOM 709 C CA . ILE A 1 89 ? -15.380 2.050 16.023 1.00 85.38 89 ILE A CA 1
ATOM 710 C C . ILE A 1 89 ? -15.093 2.417 17.494 1.00 85.38 89 ILE A C 1
ATOM 712 O O . ILE A 1 89 ? -16.055 2.561 18.258 1.00 85.38 89 ILE A O 1
ATOM 716 N N . PRO A 1 90 ? -13.833 2.610 17.940 1.00 84.25 90 PRO A N 1
ATOM 717 C CA . PRO A 1 90 ? -13.572 2.965 19.334 1.00 84.25 90 PRO A CA 1
ATOM 718 C C . PRO A 1 90 ? -14.126 4.344 19.702 1.00 84.25 90 PRO A C 1
ATOM 720 O O . PRO A 1 90 ? -14.658 4.502 20.801 1.00 84.25 90 PRO A O 1
ATOM 723 N N . MET A 1 91 ? -14.077 5.324 18.792 1.00 83.06 91 MET A N 1
ATOM 724 C CA . MET A 1 91 ? -14.655 6.649 19.040 1.00 83.06 91 MET A CA 1
ATOM 725 C C . MET A 1 91 ? -16.172 6.572 19.240 1.00 83.06 91 MET A C 1
ATOM 727 O O . MET A 1 91 ? -16.689 7.105 20.222 1.00 83.06 91 MET A O 1
ATOM 731 N N . ALA A 1 92 ? -16.879 5.829 18.383 1.00 88.25 92 ALA A N 1
ATOM 732 C CA . ALA A 1 92 ? -18.318 5.619 18.522 1.00 88.25 92 ALA A CA 1
ATOM 733 C C . ALA A 1 92 ? -18.683 4.920 19.846 1.00 88.25 92 ALA A C 1
ATOM 735 O O . ALA A 1 92 ? -19.646 5.311 20.512 1.00 88.25 92 ALA A O 1
ATOM 736 N N . LEU A 1 93 ? -17.889 3.930 20.272 1.00 89.25 93 LEU A N 1
ATOM 737 C CA . LEU A 1 93 ? -18.079 3.245 21.554 1.00 89.25 93 LEU A CA 1
ATOM 738 C C . LEU A 1 93 ? -17.897 4.187 22.751 1.00 89.25 93 LEU A C 1
ATOM 740 O O . LEU A 1 93 ? -18.727 4.181 23.662 1.00 89.25 93 LEU A O 1
ATOM 744 N N . ILE A 1 94 ? -16.858 5.028 22.750 1.00 89.69 94 ILE A N 1
ATOM 745 C CA . ILE A 1 94 ? -16.617 6.005 23.824 1.00 89.69 94 ILE A CA 1
ATOM 746 C C . ILE A 1 94 ? -17.771 7.013 23.905 1.00 89.69 94 ILE A C 1
ATOM 748 O O . ILE A 1 94 ? -18.259 7.309 25.003 1.00 89.69 94 ILE A O 1
ATOM 752 N N . SER A 1 95 ? -18.256 7.502 22.761 1.00 88.25 95 SER A N 1
ATOM 753 C CA . SER A 1 95 ? -19.402 8.414 22.699 1.00 88.25 95 SER A CA 1
ATOM 754 C C . SER A 1 95 ? -20.682 7.765 23.235 1.00 88.25 95 SER A C 1
ATOM 756 O O . SER A 1 95 ? -21.369 8.363 24.067 1.00 88.25 95 SER A O 1
ATOM 758 N N . ALA A 1 96 ? -20.980 6.527 22.830 1.00 90.19 96 ALA A N 1
ATOM 759 C CA . ALA A 1 96 ? -22.162 5.796 23.289 1.00 90.19 96 ALA A CA 1
ATOM 760 C C . ALA A 1 96 ? -22.127 5.532 24.803 1.00 90.19 96 ALA A C 1
ATOM 762 O O . ALA A 1 96 ? -23.120 5.756 25.502 1.00 90.19 96 ALA A O 1
ATOM 763 N N . LEU A 1 97 ? -20.969 5.121 25.330 1.00 88.88 97 LEU A N 1
ATOM 764 C CA . LEU A 1 97 ? -20.773 4.917 26.765 1.00 88.88 97 LEU A CA 1
ATOM 765 C C . LEU A 1 97 ? -20.958 6.221 27.547 1.00 88.88 97 LEU A C 1
ATOM 767 O O . LEU A 1 97 ? -21.677 6.241 28.547 1.00 88.88 97 LEU A O 1
ATOM 771 N N . SER A 1 98 ? -20.371 7.320 27.073 1.00 88.12 98 SER A N 1
ATOM 772 C CA . SER A 1 98 ? -20.490 8.632 27.720 1.00 88.12 98 SER A CA 1
ATOM 773 C C . SER A 1 98 ? -21.950 9.087 27.795 1.00 88.12 98 SER A C 1
ATOM 775 O O . SER A 1 98 ? -22.429 9.488 28.859 1.00 88.12 98 SER A O 1
ATOM 777 N N . PHE A 1 99 ? -22.693 8.935 26.696 1.00 87.50 99 PHE A N 1
ATOM 778 C CA . PHE A 1 99 ? -24.114 9.267 26.642 1.00 87.50 99 PHE A CA 1
ATOM 779 C C . PHE A 1 99 ? -24.954 8.396 27.588 1.00 87.50 99 PHE A C 1
ATOM 781 O O . PHE A 1 99 ? -25.832 8.895 28.298 1.00 87.50 99 PHE A O 1
ATOM 788 N N . TYR A 1 100 ? -24.655 7.096 27.659 1.00 88.19 100 TYR A N 1
ATOM 789 C CA . TYR A 1 100 ? -25.333 6.174 28.566 1.00 88.19 100 TYR A CA 1
ATOM 790 C C . TYR A 1 100 ? -25.134 6.553 30.042 1.00 88.19 100 TYR A C 1
ATOM 792 O O . TYR A 1 100 ? -26.102 6.581 30.806 1.00 88.19 100 TYR A O 1
ATOM 800 N N . PHE A 1 101 ? -23.910 6.909 30.447 1.00 82.00 101 PHE A N 1
ATOM 801 C CA . PHE A 1 101 ? -23.628 7.339 31.820 1.00 82.00 101 PHE A CA 1
ATOM 802 C C . PHE A 1 101 ? -24.347 8.639 32.194 1.00 82.00 101 PHE A C 1
ATOM 804 O O . PHE A 1 101 ? -24.888 8.729 33.299 1.00 82.00 101 PHE A O 1
ATOM 811 N N . ILE A 1 102 ? -24.418 9.614 31.281 1.00 81.12 102 ILE A N 1
ATOM 812 C CA . ILE A 1 102 ? -25.166 10.863 31.496 1.00 81.12 102 ILE A CA 1
ATOM 813 C C . ILE A 1 102 ? -26.661 10.565 31.677 1.00 81.12 102 ILE A C 1
ATOM 815 O O . ILE A 1 102 ? -27.282 11.019 32.640 1.00 81.12 102 ILE A O 1
ATOM 819 N N . LYS A 1 103 ? -27.236 9.731 30.802 1.00 79.50 103 LYS A N 1
ATOM 820 C CA . LYS A 1 103 ? -28.656 9.360 30.868 1.00 79.50 103 LYS A CA 1
ATOM 821 C C . LYS A 1 103 ? -28.997 8.584 32.142 1.00 79.50 103 LYS A C 1
ATOM 823 O O . LYS A 1 103 ? -30.063 8.796 32.717 1.00 79.50 103 LYS A O 1
ATOM 828 N N . LYS A 1 104 ? -28.100 7.706 32.601 1.00 74.62 104 LYS A N 1
ATOM 829 C CA . LYS A 1 104 ? -28.268 6.968 33.859 1.00 74.62 104 LYS A CA 1
ATOM 830 C C . LYS A 1 104 ? -28.262 7.905 35.069 1.00 74.62 104 LYS A C 1
ATOM 832 O O . LYS A 1 104 ? -29.178 7.830 35.880 1.00 74.62 104 LYS A O 1
ATOM 837 N N . LYS A 1 105 ? -27.312 8.844 35.136 1.00 66.06 105 LYS A N 1
ATOM 838 C CA . LYS A 1 105 ? -27.250 9.841 36.218 1.00 66.06 105 LYS A CA 1
ATOM 839 C C . LYS A 1 105 ? -28.522 10.689 36.312 1.00 66.06 105 LYS A C 1
ATOM 841 O O . LYS A 1 105 ? -29.009 10.926 37.411 1.00 66.06 105 LYS A O 1
ATOM 846 N N . ASN A 1 106 ? -29.100 11.088 35.178 1.00 59.59 106 ASN A N 1
ATOM 847 C CA . ASN A 1 106 ? -30.344 11.865 35.174 1.00 59.59 106 ASN A CA 1
ATOM 848 C C . ASN A 1 106 ? -31.555 11.080 35.705 1.00 59.59 106 ASN A C 1
ATOM 850 O O . ASN A 1 106 ? -32.433 11.676 36.325 1.00 59.59 106 ASN A O 1
ATOM 854 N N . LYS A 1 107 ? -31.601 9.754 35.519 1.00 57.91 107 LYS A N 1
ATOM 855 C CA . LYS A 1 107 ? -32.645 8.912 36.127 1.00 57.91 107 LYS A CA 1
ATOM 856 C C . LYS A 1 107 ? -32.472 8.772 37.640 1.00 57.91 107 LYS A C 1
ATOM 858 O O . LYS A 1 107 ? -33.464 8.809 38.360 1.00 57.91 107 LYS A O 1
ATOM 863 N N . ASP A 1 108 ? -31.234 8.666 38.117 1.00 54.97 108 ASP A N 1
ATOM 864 C CA . ASP A 1 108 ? -30.958 8.580 39.555 1.00 54.97 108 ASP A CA 1
ATOM 865 C C . ASP A 1 108 ? -31.265 9.913 40.271 1.00 54.97 108 ASP A C 1
ATOM 867 O O . ASP A 1 108 ? -31.844 9.906 41.354 1.00 54.97 108 ASP A O 1
ATOM 871 N N . HIS A 1 109 ? -30.998 11.067 39.643 1.00 52.62 109 HIS A N 1
ATOM 872 C CA . HIS A 1 109 ? -31.352 12.383 40.201 1.00 52.62 109 HIS A CA 1
ATOM 873 C C . HIS A 1 109 ? -32.867 12.673 40.221 1.00 52.62 109 HIS A C 1
ATOM 875 O O . HIS A 1 109 ? -33.331 13.372 41.120 1.00 52.62 109 HIS A O 1
ATOM 881 N N . GLN A 1 110 ? -33.661 12.122 39.294 1.00 50.28 110 GLN A N 1
ATOM 882 C CA . GLN A 1 110 ? -35.127 12.279 39.315 1.00 50.28 110 GLN A CA 1
ATOM 883 C C . GLN A 1 110 ? -35.827 11.450 40.404 1.00 50.28 110 GLN A C 1
ATOM 885 O O . GLN A 1 110 ? -36.936 11.798 40.801 1.00 50.28 110 GLN A O 1
ATOM 890 N N . ASN A 1 111 ? -35.194 10.390 40.915 1.00 50.31 111 ASN A N 1
ATOM 891 C CA . ASN A 1 111 ? -35.740 9.600 42.024 1.00 50.31 111 ASN A CA 1
ATOM 892 C C . ASN A 1 111 ? -35.419 10.183 43.408 1.00 50.31 111 ASN 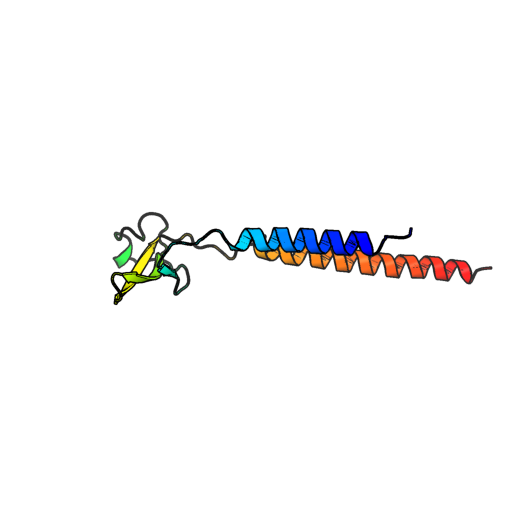A C 1
ATOM 894 O O . ASN A 1 111 ? -36.105 9.855 44.368 1.00 50.31 111 ASN A O 1
ATOM 898 N N . VAL A 1 112 ? -34.422 11.066 43.521 1.00 50.34 112 VAL A N 1
ATOM 899 C CA . VAL A 1 112 ? -34.094 11.742 44.791 1.00 50.34 112 VAL A CA 1
ATOM 900 C C . VAL A 1 112 ? -35.035 12.921 45.070 1.00 50.34 112 VAL A C 1
ATOM 902 O O . VAL A 1 112 ? -35.250 13.266 46.222 1.00 50.34 112 VAL A O 1
ATOM 905 N N . HIS A 1 113 ? -35.662 13.501 44.042 1.00 44.81 113 HIS A N 1
ATOM 906 C CA . HIS A 1 113 ? -36.608 14.616 44.194 1.00 44.81 113 HIS A CA 1
ATOM 907 C C . HIS A 1 113 ? -38.073 14.182 44.418 1.00 44.81 113 HIS A C 1
ATOM 909 O O . HIS A 1 113 ? -38.972 15.021 44.382 1.00 44.81 113 HIS A O 1
ATOM 915 N N . LYS A 1 114 ? -38.315 12.876 44.607 1.00 44.56 114 LYS A N 1
ATOM 916 C CA . LYS A 1 114 ? -39.635 12.265 44.850 1.00 44.56 114 LYS A CA 1
ATOM 917 C C . LYS A 1 114 ? -39.798 11.700 46.273 1.00 44.56 114 LYS A C 1
ATOM 919 O O . LYS A 1 114 ? -40.641 10.828 46.475 1.00 44.56 114 LYS A O 1
ATOM 924 N N . ILE A 1 115 ? -39.001 12.175 47.232 1.00 44.34 115 ILE A N 1
ATOM 925 C CA . ILE A 1 115 ? -39.154 11.874 48.665 1.00 44.34 115 ILE A CA 1
ATOM 926 C C . ILE A 1 115 ? -39.501 13.168 49.390 1.00 44.34 115 ILE A C 1
ATOM 928 O O . ILE A 1 115 ? -38.783 14.163 49.145 1.00 44.34 115 ILE A O 1
#

Foldseek 3Di:
DPPPPVVVVVVVVVVVVVVVVVPPPDCPDFKDWDDAWAAADPVCCPPPQCVPASTKTWIWGQDPNDTDIDIHHDHRPPPPVVVVCVVPVVVVVVVVVVVVVVVVVVVVVVVVVVD

Organism: NCBI:txid1746091